Protein AF-X1PXK4-F1 (afdb_monomer_lite)

Secondary structure (DSSP, 8-state):
---TTS-SS-TT-BS----SS-GGGS-HHHHHHHHHHHHHHB-

InterPro domains:
  IPR013216 Methyltransferase type 11 [PF08241] (2-43)
  IPR029063 S-adenosyl-L-methionine-dependent methyltransferase superfamily [G3DSA:3.40.50.150] (1-43)
  IPR029063 S-adenosyl-L-methionine-dependent methyltransferase superfamily [SSF53335] (2-43)

Organism: NCBI:txid412755

pLDDT: mean 96.11, std 5.78, range [61.44, 98.56]

Sequence (43 aa):
MGDVLNIPFGDNAFDLVVSVELLEHIPEKHTDKALKEMARVAK

Structure (mmCIF, N/CA/C/O backbone):
data_AF-X1PXK4-F1
#
_entry.id   AF-X1PXK4-F1
#
loop_
_atom_site.group_PDB
_atom_site.id
_atom_site.type_symbol
_atom_site.label_atom_id
_atom_site.label_alt_id
_atom_site.label_comp_id
_atom_site.label_asym_id
_atom_site.label_entity_id
_atom_site.label_seq_id
_atom_site.pdbx_PDB_ins_code
_atom_site.Cartn_x
_atom_site.Cartn_y
_atom_site.Cartn_z
_atom_site.occupancy
_atom_site.B_iso_or_equiv
_atom_site.auth_seq_id
_atom_site.auth_comp_id
_atom_site.auth_asym_id
_atom_site.auth_atom_id
_atom_site.pdbx_PDB_model_num
ATOM 1 N N . MET A 1 1 ? -3.440 -13.871 -6.921 1.00 61.44 1 MET A N 1
ATOM 2 C CA . MET A 1 1 ? -2.413 -12.841 -7.192 1.00 61.44 1 MET A CA 1
ATOM 3 C C . MET A 1 1 ? -3.053 -11.489 -6.930 1.00 61.44 1 MET A C 1
ATOM 5 O O . MET A 1 1 ? -4.194 -11.322 -7.336 1.00 61.44 1 MET A O 1
ATOM 9 N N . GLY A 1 2 ? -2.395 -10.602 -6.182 1.00 87.12 2 GLY A N 1
ATOM 10 C CA . GLY A 1 2 ? -2.910 -9.267 -5.847 1.00 87.12 2 GLY A CA 1
ATOM 11 C C . GLY A 1 2 ? -2.192 -8.171 -6.634 1.00 87.12 2 GLY A C 1
ATOM 12 O O . GLY A 1 2 ? -1.091 -8.405 -7.127 1.00 87.12 2 GLY A O 1
ATOM 13 N N . ASP A 1 3 ? -2.817 -6.999 -6.735 1.00 95.12 3 ASP A N 1
ATOM 14 C CA . ASP A 1 3 ? -2.261 -5.803 -7.375 1.00 95.12 3 ASP A CA 1
ATOM 15 C C . ASP A 1 3 ? -2.385 -4.608 -6.418 1.00 95.12 3 ASP A C 1
ATOM 17 O O . ASP A 1 3 ? -3.486 -4.181 -6.078 1.00 95.12 3 ASP A O 1
ATOM 21 N N . VAL A 1 4 ? -1.249 -4.064 -5.977 1.00 96.75 4 VAL A N 1
ATOM 22 C CA . VAL A 1 4 ? -1.198 -2.890 -5.086 1.00 96.75 4 VAL A CA 1
ATOM 23 C C . VAL A 1 4 ? -1.639 -1.600 -5.790 1.00 96.75 4 VAL A C 1
ATOM 25 O O . VAL A 1 4 ? -1.964 -0.617 -5.135 1.00 96.75 4 VAL A O 1
ATOM 28 N N . LEU A 1 5 ? -1.697 -1.592 -7.125 1.00 97.25 5 LEU A N 1
ATOM 29 C CA . LEU A 1 5 ? -2.191 -0.464 -7.915 1.00 97.25 5 LEU A CA 1
ATOM 30 C C . LEU A 1 5 ? -3.719 -0.447 -8.040 1.00 97.25 5 LEU A C 1
ATOM 32 O O . LEU A 1 5 ? -4.254 0.484 -8.652 1.00 97.25 5 LEU A O 1
ATOM 36 N N . ASN A 1 6 ? -4.405 -1.477 -7.540 1.00 97.44 6 ASN A N 1
AT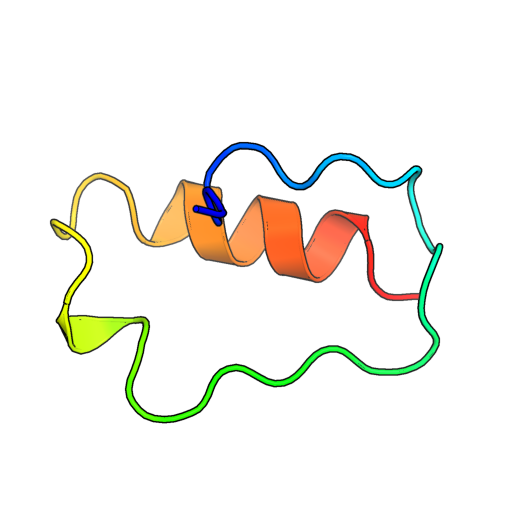OM 37 C CA . ASN A 1 6 ? -5.858 -1.592 -7.557 1.00 97.44 6 ASN A CA 1
ATOM 38 C C . ASN A 1 6 ? -6.326 -2.494 -6.405 1.00 97.44 6 ASN A C 1
ATOM 40 O O . ASN A 1 6 ? -6.654 -3.669 -6.601 1.00 97.44 6 ASN A O 1
ATOM 44 N N . ILE A 1 7 ? -6.316 -1.948 -5.189 1.00 97.31 7 ILE A N 1
ATOM 45 C CA . ILE A 1 7 ? -6.643 -2.711 -3.985 1.00 97.31 7 ILE A CA 1
ATOM 46 C C . ILE A 1 7 ? -8.175 -2.888 -3.921 1.00 97.31 7 ILE A C 1
ATOM 48 O O . ILE A 1 7 ? -8.892 -1.889 -3.833 1.00 97.31 7 ILE A O 1
ATOM 52 N N . PRO A 1 8 ? -8.715 -4.127 -3.927 1.00 96.88 8 PRO A N 1
ATOM 53 C CA . PRO A 1 8 ? -10.150 -4.395 -4.093 1.00 96.88 8 PRO A CA 1
ATOM 54 C C . PRO A 1 8 ? -10.949 -4.223 -2.789 1.00 96.88 8 PRO A C 1
ATOM 56 O O . PRO A 1 8 ? -11.818 -5.029 -2.460 1.00 96.88 8 PRO A O 1
ATOM 59 N N . PHE A 1 9 ? -10.645 -3.171 -2.035 1.00 97.50 9 PHE A N 1
ATOM 60 C CA . PHE A 1 9 ? -11.325 -2.795 -0.804 1.00 97.50 9 PHE A CA 1
ATOM 61 C C . PHE A 1 9 ? -11.766 -1.336 -0.886 1.00 97.50 9 PHE A C 1
ATOM 63 O O . PHE A 1 9 ? -11.152 -0.519 -1.580 1.00 97.50 9 PHE A O 1
ATOM 70 N N . GLY A 1 10 ? -12.856 -1.025 -0.187 1.00 97.62 10 GLY A N 1
ATOM 71 C CA . GLY A 1 10 ? -13.337 0.345 -0.058 1.00 97.62 10 GLY A CA 1
ATOM 72 C C . GLY A 1 10 ? -12.358 1.227 0.712 1.00 97.62 10 GLY A C 1
ATOM 73 O O . GLY A 1 10 ? -11.376 0.752 1.286 1.00 97.62 10 GLY A O 1
ATOM 74 N N . ASP A 1 11 ? -12.641 2.520 0.713 1.00 98.44 11 ASP A N 1
ATOM 75 C CA . ASP A 1 11 ? -11.855 3.492 1.462 1.00 98.44 11 ASP A CA 1
ATOM 76 C C . ASP A 1 11 ? -11.933 3.182 2.960 1.00 98.44 11 ASP A C 1
ATOM 78 O O . ASP A 1 11 ? -12.973 2.720 3.442 1.00 98.44 11 ASP A O 1
ATOM 82 N N . ASN A 1 12 ? -10.851 3.441 3.701 1.00 98.25 12 ASN A N 1
ATOM 83 C CA . ASN A 1 12 ? -10.814 3.273 5.158 1.00 98.25 12 ASN A CA 1
ATOM 84 C C . ASN A 1 12 ? -11.178 1.847 5.640 1.00 98.25 12 ASN A C 1
ATOM 86 O O . ASN A 1 12 ? -11.658 1.659 6.763 1.00 98.25 12 ASN A O 1
ATOM 90 N N . ALA A 1 13 ? -10.991 0.832 4.789 1.00 98.44 13 ALA A N 1
ATOM 91 C CA . ALA A 1 13 ? -11.334 -0.557 5.086 1.00 98.44 13 ALA A CA 1
ATOM 92 C C . ALA A 1 13 ? -10.465 -1.178 6.192 1.00 98.44 13 ALA A C 1
ATOM 94 O O . ALA A 1 13 ? -10.904 -2.123 6.850 1.00 98.44 13 ALA A O 1
ATOM 95 N N . PHE A 1 14 ? -9.258 -0.650 6.412 1.00 98.25 14 PHE A N 1
ATOM 96 C CA . PHE A 1 14 ? -8.303 -1.149 7.397 1.00 98.25 14 PHE A CA 1
ATOM 97 C C . PHE A 1 14 ? -7.842 -0.035 8.337 1.00 98.25 14 PHE A C 1
ATOM 99 O O . PHE A 1 14 ? -7.634 1.102 7.926 1.00 98.25 14 PHE A O 1
ATOM 106 N N . ASP A 1 15 ? -7.632 -0.377 9.606 1.00 98.44 15 ASP A N 1
ATOM 107 C CA . ASP A 1 15 ? -7.057 0.539 10.599 1.00 98.44 15 ASP A CA 1
ATOM 108 C C . ASP A 1 15 ? -5.534 0.707 10.441 1.00 98.44 15 ASP A C 1
ATOM 110 O O . ASP A 1 15 ? -4.964 1.693 10.896 1.00 98.44 15 ASP A O 1
ATOM 114 N N . LEU A 1 16 ? -4.861 -0.262 9.811 1.00 97.75 16 LEU A N 1
ATOM 115 C CA . LEU A 1 16 ? -3.422 -0.242 9.564 1.00 97.75 16 LEU A CA 1
ATOM 116 C C . LEU A 1 16 ? -3.101 -0.978 8.261 1.00 97.75 16 LEU A C 1
ATOM 118 O O . LEU A 1 16 ? -3.552 -2.104 8.047 1.00 97.75 16 LEU A O 1
ATOM 122 N N . VAL A 1 17 ? -2.261 -0.364 7.428 1.00 97.81 17 VAL A N 1
ATOM 123 C CA . VAL A 1 17 ? -1.721 -0.955 6.198 1.00 97.81 17 VAL A CA 1
ATOM 124 C C . VAL A 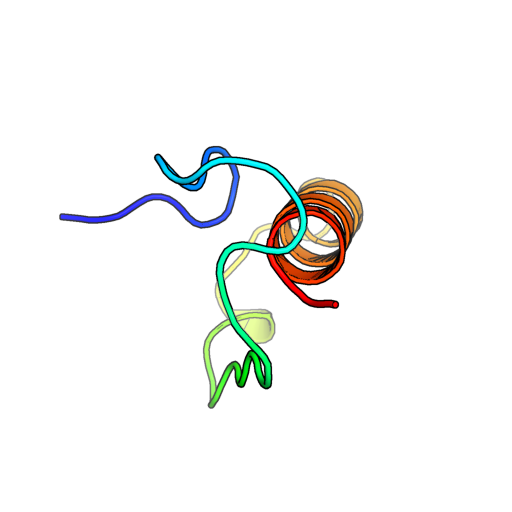1 17 ? -0.199 -0.939 6.285 1.00 97.81 17 VAL A C 1
ATOM 126 O O . VAL A 1 17 ? 0.401 0.100 6.546 1.00 97.81 17 VAL A O 1
ATOM 129 N N . VAL A 1 18 ? 0.432 -2.093 6.062 1.00 97.44 18 VAL A N 1
ATOM 130 C CA . VAL A 1 18 ? 1.892 -2.241 6.071 1.00 97.44 18 VAL A CA 1
ATOM 131 C C . VAL A 1 18 ? 2.333 -2.881 4.762 1.00 97.44 18 VAL A C 1
ATOM 133 O O . VAL A 1 18 ? 1.741 -3.856 4.305 1.00 97.44 18 VAL A O 1
ATOM 136 N N . SER A 1 19 ? 3.395 -2.336 4.178 1.00 96.44 19 SER A N 1
ATOM 137 C CA . SER A 1 19 ? 4.141 -2.945 3.080 1.00 96.44 19 SER A CA 1
ATOM 138 C C . SER A 1 19 ? 5.534 -3.294 3.590 1.00 96.44 19 SER A C 1
ATOM 140 O O . SER A 1 19 ? 6.190 -2.443 4.186 1.00 96.44 19 SER A O 1
ATOM 142 N N . VAL A 1 20 ? 5.985 -4.524 3.354 1.00 97.38 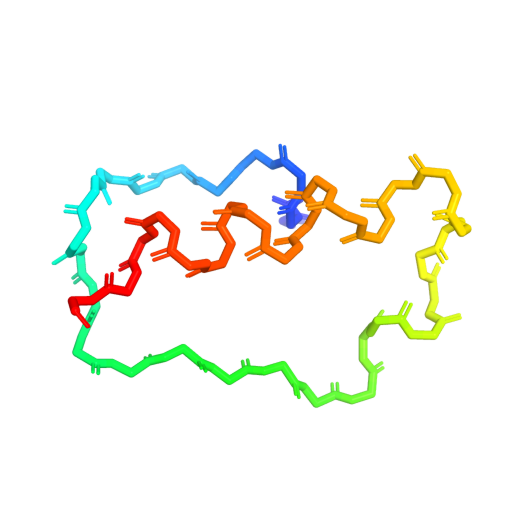20 VAL A N 1
ATOM 143 C CA . VAL A 1 20 ? 7.319 -5.009 3.732 1.00 97.38 20 VAL A CA 1
ATOM 144 C C . VAL A 1 20 ? 7.997 -5.513 2.466 1.00 97.38 20 VAL A C 1
ATOM 146 O O . VAL A 1 20 ? 7.441 -6.390 1.811 1.00 97.38 20 VAL A O 1
ATOM 149 N N . GLU A 1 21 ? 9.149 -4.936 2.119 1.00 95.94 21 GLU A N 1
ATOM 150 C CA . GLU A 1 21 ? 9.965 -5.311 0.950 1.00 95.94 21 GLU A CA 1
ATOM 151 C C . GLU A 1 21 ? 9.169 -5.447 -0.378 1.00 95.94 21 GLU A C 1
ATOM 153 O O . GLU A 1 21 ? 9.370 -6.363 -1.179 1.00 95.94 21 GLU A O 1
ATOM 158 N N . LEU A 1 22 ? 8.163 -4.590 -0.598 1.00 94.81 22 LEU A N 1
ATOM 159 C CA . LEU A 1 22 ? 7.301 -4.631 -1.792 1.00 94.81 22 LEU A CA 1
ATOM 160 C C . LEU A 1 22 ? 7.464 -3.401 -2.690 1.00 94.81 22 LEU A C 1
ATOM 162 O O . LEU A 1 22 ? 7.393 -3.539 -3.910 1.00 94.81 22 LEU A O 1
ATOM 166 N N . LEU A 1 23 ? 7.692 -2.210 -2.131 1.00 95.56 23 LEU A N 1
ATOM 167 C CA . LEU A 1 23 ? 7.710 -0.966 -2.911 1.00 95.56 23 LEU A CA 1
ATOM 168 C C . LEU A 1 23 ? 8.895 -0.902 -3.885 1.00 95.56 23 LEU A C 1
ATOM 170 O O . LEU A 1 23 ? 8.742 -0.387 -4.988 1.00 95.56 23 LEU A O 1
ATOM 174 N N . GLU A 1 24 ? 10.044 -1.469 -3.522 1.00 95.44 24 GLU A N 1
ATOM 175 C CA . GLU A 1 24 ? 11.248 -1.519 -4.357 1.00 95.44 24 GLU A CA 1
ATOM 176 C C . GLU A 1 24 ? 11.115 -2.443 -5.578 1.00 95.44 24 GLU A C 1
ATOM 178 O O . GLU A 1 24 ? 11.883 -2.331 -6.532 1.00 95.44 24 GLU A O 1
ATOM 183 N N . HIS A 1 25 ? 10.113 -3.325 -5.580 1.00 95.50 25 HIS A N 1
ATOM 184 C CA . HIS A 1 25 ? 9.800 -4.196 -6.711 1.00 95.50 25 HI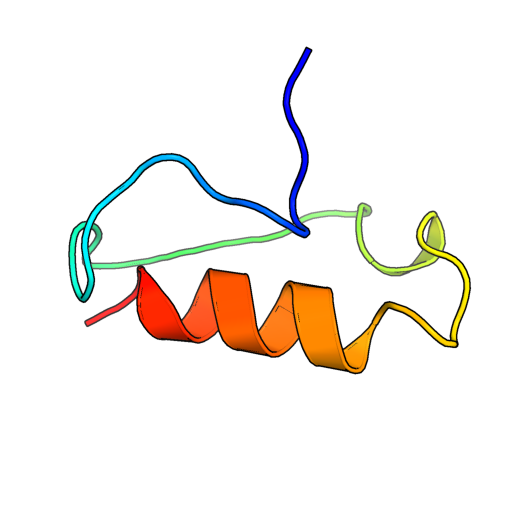S A CA 1
ATOM 185 C C . HIS A 1 25 ? 8.861 -3.532 -7.732 1.00 95.50 25 HIS A C 1
ATOM 187 O O . HIS A 1 25 ? 8.638 -4.073 -8.819 1.00 95.50 25 HIS A O 1
ATOM 193 N N . ILE A 1 26 ? 8.292 -2.369 -7.404 1.00 95.25 26 ILE A N 1
ATOM 194 C CA . ILE A 1 26 ? 7.363 -1.640 -8.267 1.00 95.25 26 ILE A CA 1
ATOM 195 C C . ILE A 1 26 ? 8.160 -0.680 -9.165 1.00 95.25 26 ILE A C 1
ATOM 197 O O . ILE A 1 26 ? 9.030 0.038 -8.674 1.00 95.25 26 ILE A O 1
ATOM 201 N N . PRO A 1 27 ? 7.858 -0.594 -10.478 1.00 97.38 27 PRO A N 1
ATOM 202 C CA . PRO A 1 27 ? 8.436 0.4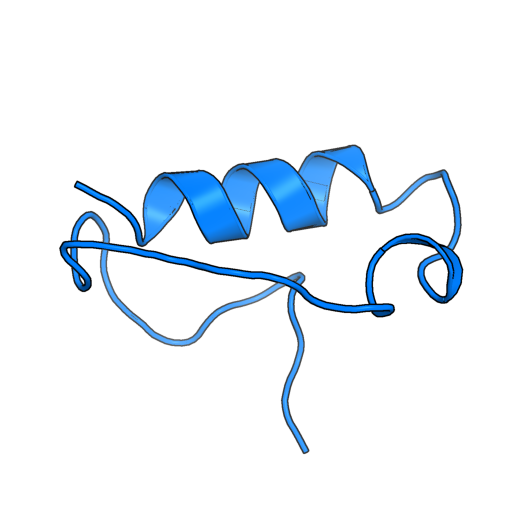43 -11.326 1.00 97.38 27 PRO A CA 1
ATOM 203 C C . PRO A 1 27 ? 8.161 1.839 -10.757 1.00 97.38 27 PRO A C 1
ATOM 205 O O . PRO A 1 27 ? 7.013 2.155 -10.461 1.00 97.38 27 PRO A O 1
ATOM 208 N N . GLU A 1 28 ? 9.179 2.700 -10.702 1.00 96.75 28 GLU A N 1
ATOM 209 C CA . GLU A 1 28 ? 9.123 4.025 -10.055 1.00 96.75 28 GLU A CA 1
ATOM 210 C C . GLU A 1 28 ? 7.902 4.871 -10.465 1.00 96.75 28 GLU A C 1
ATOM 212 O O . GLU A 1 28 ? 7.230 5.470 -9.629 1.00 96.75 28 GLU A O 1
ATOM 217 N N . LYS A 1 29 ? 7.520 4.824 -11.750 1.00 97.88 29 LYS A N 1
ATOM 218 C CA . LYS A 1 29 ? 6.325 5.503 -12.294 1.00 97.88 29 LYS A CA 1
ATOM 219 C C . LYS A 1 29 ? 4.989 5.080 -11.658 1.00 97.88 29 LYS A C 1
ATOM 221 O O . LYS A 1 29 ? 3.957 5.693 -11.929 1.00 97.88 29 LYS A O 1
ATOM 226 N N . HIS A 1 30 ? 4.972 3.993 -10.894 1.00 98.00 30 HIS A N 1
ATOM 227 C CA . HIS A 1 30 ? 3.792 3.431 -10.245 1.00 98.00 30 HIS A CA 1
ATOM 228 C C . HIS A 1 30 ? 3.834 3.537 -8.718 1.00 98.00 30 HIS A C 1
ATOM 230 O O . HIS A 1 30 ? 2.795 3.325 -8.092 1.00 98.00 30 HIS A O 1
ATOM 236 N N . THR A 1 31 ? 4.967 3.918 -8.123 1.00 97.06 31 THR A N 1
ATOM 237 C CA . THR A 1 31 ? 5.130 4.016 -6.666 1.00 97.06 31 THR A CA 1
ATOM 238 C C . THR A 1 31 ? 4.115 4.974 -6.046 1.00 97.06 31 THR A C 1
ATOM 240 O O . THR A 1 31 ? 3.410 4.598 -5.114 1.00 97.06 31 THR A O 1
ATOM 243 N N . ASP A 1 32 ? 3.929 6.160 -6.631 1.00 98.06 32 ASP A N 1
ATOM 244 C CA . ASP A 1 32 ? 2.934 7.134 -6.158 1.00 98.06 32 ASP A CA 1
ATOM 245 C C . ASP A 1 32 ? 1.506 6.582 -6.172 1.00 98.06 32 ASP A C 1
ATOM 247 O O . ASP A 1 32 ? 0.707 6.869 -5.281 1.00 98.06 32 ASP A O 1
ATOM 251 N N . LYS A 1 33 ? 1.163 5.790 -7.194 1.00 98.25 33 LYS A N 1
ATOM 252 C CA . LYS A 1 33 ? -0.163 5.175 -7.294 1.00 98.25 33 LYS A CA 1
ATOM 253 C C . LYS A 1 33 ? -0.338 4.091 -6.229 1.00 98.25 33 LYS A C 1
ATOM 255 O O . LYS A 1 33 ? -1.383 4.062 -5.590 1.00 98.25 33 LYS A O 1
ATOM 260 N N . ALA A 1 34 ? 0.672 3.247 -6.024 1.00 98.12 34 ALA A N 1
ATOM 261 C CA . ALA A 1 34 ? 0.658 2.218 -4.987 1.00 98.12 34 ALA A CA 1
ATOM 262 C C . ALA A 1 34 ? 0.480 2.834 -3.590 1.00 98.12 34 ALA A C 1
ATOM 264 O O . ALA A 1 34 ? -0.393 2.414 -2.838 1.00 98.12 34 ALA A O 1
ATOM 265 N N . LEU A 1 35 ? 1.241 3.889 -3.277 1.00 98.12 35 LEU A N 1
ATOM 266 C CA . LEU A 1 35 ? 1.135 4.603 -2.002 1.00 98.12 35 LEU A CA 1
ATOM 267 C C . LEU A 1 35 ? -0.247 5.239 -1.808 1.00 98.12 35 LEU A C 1
ATOM 269 O O 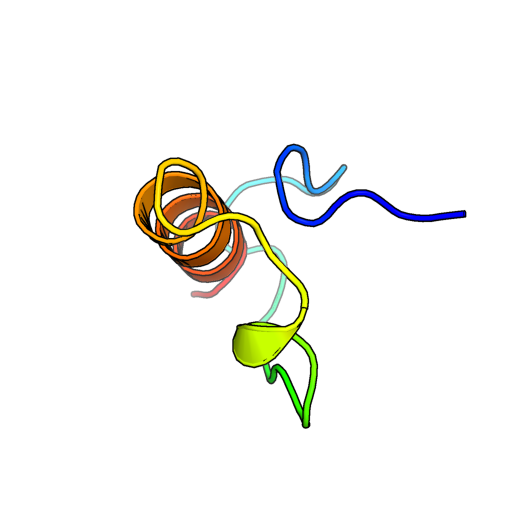. LEU A 1 35 ? -0.804 5.160 -0.716 1.00 98.12 35 LEU A O 1
ATOM 273 N N . LYS A 1 36 ? -0.828 5.829 -2.861 1.00 98.31 36 LYS A N 1
ATOM 274 C CA . LYS A 1 36 ? -2.190 6.385 -2.814 1.00 98.31 36 LYS A CA 1
ATOM 275 C C . LYS A 1 36 ? -3.250 5.315 -2.585 1.00 98.31 36 LYS A C 1
ATOM 277 O O . LYS A 1 36 ? -4.150 5.546 -1.791 1.00 98.31 36 LYS A O 1
ATOM 282 N N . GLU A 1 37 ? -3.142 4.162 -3.239 1.00 98.38 37 GLU A N 1
ATOM 283 C CA . GLU A 1 37 ? -4.070 3.050 -3.016 1.00 98.38 37 GLU A CA 1
ATOM 284 C C . GLU A 1 37 ? -3.950 2.487 -1.597 1.00 98.38 37 GLU A C 1
ATOM 286 O O . GLU A 1 37 ? -4.967 2.266 -0.942 1.00 98.38 37 GLU A O 1
ATOM 291 N N . MET A 1 38 ? -2.726 2.325 -1.085 1.00 98.38 38 MET A N 1
ATOM 292 C CA . MET A 1 38 ? -2.492 1.912 0.302 1.00 98.38 38 MET A CA 1
ATOM 293 C C . MET A 1 38 ? -3.063 2.919 1.308 1.00 98.38 38 MET A C 1
ATOM 295 O O . MET A 1 38 ? -3.694 2.511 2.279 1.00 98.38 38 MET A O 1
ATOM 299 N N . ALA A 1 39 ? -2.871 4.220 1.069 1.00 98.19 39 ALA A N 1
ATOM 300 C CA . ALA A 1 39 ? -3.428 5.278 1.907 1.00 98.19 39 ALA A CA 1
ATOM 301 C C . ALA A 1 39 ? -4.959 5.335 1.822 1.00 98.19 39 ALA A C 1
ATOM 303 O O . ALA A 1 39 ? -5.608 5.524 2.837 1.00 98.19 39 ALA A O 1
ATOM 304 N N . ARG A 1 40 ? -5.546 5.127 0.636 1.00 98.56 40 ARG A N 1
ATOM 305 C CA . ARG A 1 40 ? -7.001 5.142 0.429 1.00 98.56 40 ARG A CA 1
ATOM 306 C C . ARG A 1 40 ? -7.709 4.091 1.283 1.00 98.56 40 ARG A C 1
ATOM 308 O O . ARG A 1 40 ? -8.768 4.362 1.839 1.00 98.56 40 ARG A O 1
ATOM 315 N N . VAL A 1 41 ? -7.149 2.886 1.370 1.00 98.31 41 VAL A N 1
ATOM 316 C CA . VAL A 1 41 ? -7.759 1.791 2.142 1.00 98.31 41 VAL A CA 1
ATOM 317 C C . VAL A 1 41 ? -7.427 1.844 3.641 1.00 98.31 41 VAL A C 1
ATOM 319 O O . VAL A 1 41 ? -8.019 1.078 4.401 1.00 98.31 41 VAL A O 1
ATOM 322 N N . ALA A 1 42 ? -6.521 2.729 4.070 1.00 98.06 42 ALA A N 1
ATOM 323 C CA . ALA A 1 42 ? -6.194 2.987 5.474 1.00 98.06 42 ALA A CA 1
ATOM 324 C C . ALA A 1 42 ? -7.053 4.134 6.046 1.00 98.06 42 ALA A C 1
ATOM 326 O O . ALA A 1 42 ? -7.318 5.092 5.330 1.00 98.06 42 ALA A O 1
ATOM 327 N N . LYS A 1 43 ? -7.481 4.020 7.313 1.00 89.50 43 LYS A N 1
ATOM 328 C CA . LYS A 1 43 ? -8.213 5.063 8.068 1.00 89.50 43 LYS A CA 1
ATOM 329 C C . LYS A 1 43 ? -7.362 6.269 8.460 1.00 89.50 43 LYS A C 1
ATOM 331 O O . LYS A 1 43 ? -6.165 6.071 8.765 1.00 89.50 43 LYS A O 1
#

Foldseek 3Di:
DDDLLCHPDAFQQDQDADDDPPLVVDDPVCSVSSVVSSNRNHD

Radius of gyration: 10.06 Å; chains: 1; bounding box: 25×20×23 Å